Protein AF-A0A4Q3SNE9-F1 (afdb_monomer_lite)

pLDDT: mean 87.68, std 12.6, range [30.78, 98.12]

Sequence (167 aa):
MVESSDLHDFYIKNSEIFIDGENSLSKNEKFDGIDMMTMYRLSEFKLYLNDFGKVMFGLNNQDVAKFYSNQLPQLFRGSIDSTLKFSMVINNGYGNEIRAVYAYSRYGKGIYMEGDLSKQKLQLTEKSEAYDDQGYINAKFDGSTLDGTWTNAVKTKTFRCIAQRAW

Secondary structure (DSSP, 8-state):
--------SEEEETTEEEEEGGGGS-TTGGGS----EEEEEHHHHGGG--HHHHHHTTS--S-GGG---SSSSEEEEEEETTTEEEEEEEEE-STTEEEEEEEETTT--EEEEEEEEETTEEEEEEE-TT--EEEEEEEEE-SSEEEEEEE-SS-EEEEEEEE----

Radius of gyration: 20.79 Å; chains: 1; bounding box: 44×42×55 Å

Structure (mmCIF, N/CA/C/O backbone):
data_AF-A0A4Q3SNE9-F1
#
_entry.id   AF-A0A4Q3SNE9-F1
#
loop_
_atom_site.group_PDB
_atom_site.id
_atom_site.type_symbol
_atom_site.label_atom_id
_atom_site.label_alt_id
_atom_site.label_comp_id
_atom_site.label_asym_id
_atom_site.label_entity_id
_atom_site.label_seq_id
_atom_site.pdbx_PDB_ins_code
_atom_site.Cartn_x
_atom_site.Cartn_y
_atom_site.Cartn_z
_atom_site.occupancy
_atom_site.B_iso_or_equiv
_atom_site.auth_seq_id
_atom_site.auth_comp_id
_atom_site.auth_asym_id
_atom_site.auth_atom_id
_atom_site.pdbx_PDB_model_num
ATOM 1 N N . MET A 1 1 ? -3.602 -31.111 9.302 1.00 32.72 1 MET A N 1
ATOM 2 C CA . MET A 1 1 ? -4.727 -30.167 9.433 1.00 32.72 1 MET A CA 1
ATOM 3 C C . MET A 1 1 ? -4.116 -28.849 9.843 1.00 32.72 1 MET A C 1
ATOM 5 O O . MET A 1 1 ? -3.416 -28.827 10.842 1.00 32.72 1 MET A O 1
ATOM 9 N N . VAL A 1 2 ? -4.234 -27.823 9.004 1.00 30.78 2 VAL A N 1
ATOM 10 C CA . VAL A 1 2 ? -3.805 -26.471 9.368 1.00 30.78 2 VAL A CA 1
ATOM 11 C C . VAL A 1 2 ? -4.962 -25.910 10.180 1.00 30.78 2 VAL A C 1
ATOM 13 O O . VAL A 1 2 ? -5.998 -25.587 9.609 1.00 30.78 2 VAL A O 1
ATOM 16 N N . GLU A 1 3 ? -4.835 -25.920 11.505 1.00 35.72 3 GLU A N 1
ATOM 17 C CA . GLU A 1 3 ? -5.698 -25.113 12.361 1.00 35.72 3 GLU A CA 1
ATOM 18 C C . GLU A 1 3 ? -5.424 -23.659 11.981 1.00 35.72 3 GLU A C 1
ATOM 20 O O . GLU A 1 3 ? -4.347 -23.124 12.245 1.00 35.72 3 GLU A O 1
ATOM 25 N N . SER A 1 4 ? -6.355 -23.047 11.255 1.00 37.91 4 SER A N 1
ATOM 26 C CA . SER A 1 4 ? -6.392 -21.601 11.115 1.00 37.91 4 SER A CA 1
ATOM 27 C C . SER A 1 4 ? -6.674 -21.050 12.504 1.00 37.91 4 SER A C 1
ATOM 29 O O . SER A 1 4 ? -7.812 -21.059 12.968 1.00 37.91 4 SER A O 1
ATOM 31 N N . SER A 1 5 ? -5.623 -20.643 13.203 1.00 40.66 5 SER A N 1
ATOM 32 C CA . SER A 1 5 ? -5.739 -19.790 14.372 1.00 40.66 5 SER A CA 1
ATOM 33 C C . SER A 1 5 ? -6.338 -18.463 13.903 1.00 40.66 5 SER A C 1
ATOM 35 O O . SER A 1 5 ? -5.597 -17.561 13.509 1.00 40.66 5 SER A O 1
ATOM 37 N N . ASP A 1 6 ? -7.670 -18.379 13.886 1.00 48.38 6 ASP A N 1
ATOM 38 C CA . ASP A 1 6 ? -8.437 -17.134 13.780 1.00 48.38 6 ASP A CA 1
ATOM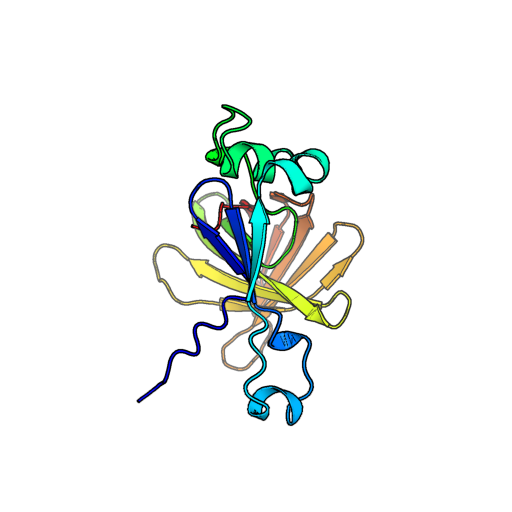 39 C C . ASP A 1 6 ? -8.198 -16.328 15.066 1.00 48.38 6 ASP A C 1
ATOM 41 O O . ASP A 1 6 ? -9.049 -16.212 15.943 1.00 48.38 6 ASP A O 1
ATOM 45 N N . LEU A 1 7 ? -6.973 -15.817 15.209 1.00 53.06 7 LEU A N 1
ATOM 46 C CA . LEU A 1 7 ? -6.583 -14.859 16.236 1.00 53.06 7 LEU A CA 1
ATOM 47 C C . LEU A 1 7 ? -7.158 -13.503 15.828 1.00 53.06 7 LEU A C 1
ATOM 49 O O . LEU A 1 7 ? -6.474 -12.665 15.240 1.00 53.06 7 LEU A O 1
ATOM 53 N N . HIS A 1 8 ? -8.448 -13.312 16.074 1.00 60.97 8 HIS A N 1
ATOM 54 C CA . HIS A 1 8 ? -9.061 -11.999 15.976 1.00 60.97 8 HIS A CA 1
ATOM 55 C C . HIS A 1 8 ? -8.966 -11.313 17.340 1.00 60.97 8 HIS A C 1
ATOM 57 O O . HIS A 1 8 ? -9.734 -11.624 18.241 1.00 60.97 8 HIS A O 1
ATOM 63 N N . ASP A 1 9 ? -8.054 -10.342 17.465 1.00 80.31 9 ASP A N 1
ATOM 64 C CA . ASP A 1 9 ? -7.895 -9.511 18.675 1.00 80.31 9 ASP A CA 1
ATOM 65 C C . ASP A 1 9 ? -9.177 -8.748 19.049 1.00 80.31 9 ASP A C 1
ATOM 67 O O . ASP A 1 9 ? -9.329 -8.265 20.169 1.00 80.31 9 ASP A O 1
ATOM 71 N N . PHE A 1 10 ? -10.104 -8.590 18.101 1.00 87.88 10 PHE A N 1
ATOM 72 C CA . PHE A 1 10 ? -11.418 -8.018 18.346 1.00 87.88 10 PHE A CA 1
ATOM 73 C C . PHE A 1 10 ? -12.434 -8.437 17.278 1.00 87.88 10 PHE A C 1
ATOM 75 O O . PHE A 1 10 ? -12.078 -8.798 16.154 1.00 87.88 10 PHE A O 1
ATOM 82 N N . TYR A 1 11 ? -13.719 -8.288 17.594 1.00 87.88 11 TYR A N 1
ATOM 83 C CA . TYR A 1 11 ? -14.805 -8.313 16.617 1.00 87.88 11 TYR A CA 1
ATOM 84 C C . TYR A 1 11 ? -15.883 -7.278 16.949 1.00 87.88 11 TYR A C 1
ATOM 86 O O . TYR A 1 11 ? -16.030 -6.830 18.086 1.00 87.88 11 TYR A O 1
ATOM 94 N N . ILE A 1 12 ? -16.650 -6.880 15.933 1.00 87.06 12 ILE A N 1
ATOM 95 C CA . ILE A 1 12 ? -17.760 -5.932 16.069 1.00 87.06 12 ILE A CA 1
ATOM 96 C C . ILE A 1 12 ? -19.069 -6.688 15.871 1.00 87.06 12 ILE A C 1
ATOM 98 O O . ILE A 1 12 ? -19.236 -7.418 14.894 1.00 87.06 12 ILE A O 1
ATOM 102 N N . LYS A 1 13 ? -20.023 -6.475 16.776 1.00 86.94 13 LYS A N 1
ATOM 103 C CA . LYS A 1 13 ? -21.385 -6.993 16.656 1.00 86.94 13 LYS A CA 1
ATOM 104 C C . LYS A 1 13 ? -22.354 -5.893 17.058 1.00 86.94 13 LYS A C 1
ATOM 106 O O . LYS A 1 13 ? -22.338 -5.425 18.189 1.00 86.94 13 LYS A O 1
ATOM 111 N N . ASN A 1 14 ? -23.225 -5.486 16.137 1.00 86.12 14 ASN A N 1
ATOM 112 C CA . ASN A 1 14 ? -24.151 -4.370 16.346 1.00 86.12 14 ASN A CA 1
ATOM 113 C C . ASN A 1 14 ? -23.407 -3.083 16.770 1.00 86.12 14 ASN A C 1
ATOM 115 O O . ASN A 1 14 ? -22.518 -2.616 16.065 1.00 86.12 14 ASN A O 1
ATOM 119 N N . SER A 1 15 ? -23.771 -2.504 17.916 1.00 91.50 15 SER A N 1
ATOM 120 C CA . SER A 1 15 ? -23.149 -1.310 18.500 1.00 91.50 15 SER A CA 1
ATOM 121 C C . SER A 1 15 ? -22.156 -1.658 19.613 1.00 91.50 15 SER A C 1
ATOM 123 O O . SER A 1 15 ? -22.002 -0.894 20.566 1.00 91.50 15 SER A O 1
ATOM 125 N N . GLU A 1 16 ? -21.522 -2.822 19.519 1.00 93.62 16 GLU A N 1
ATOM 126 C CA . GLU A 1 16 ? -20.606 -3.352 20.523 1.00 93.62 16 GLU A CA 1
ATOM 127 C C . GLU A 1 16 ? -19.308 -3.792 19.843 1.00 93.62 16 GLU A C 1
ATOM 129 O O . GLU A 1 16 ? -19.320 -4.337 18.733 1.00 93.62 16 GLU A O 1
ATOM 134 N N . ILE A 1 17 ? -18.190 -3.539 20.517 1.00 93.00 17 ILE A N 1
ATOM 135 C CA . ILE A 1 17 ? -16.890 -4.114 20.180 1.00 93.00 17 ILE A CA 1
ATOM 136 C C . ILE A 1 17 ? -16.498 -5.080 21.291 1.00 93.00 17 ILE A C 1
ATOM 138 O O . ILE A 1 17 ? -16.626 -4.770 22.475 1.00 93.00 17 ILE A O 1
ATOM 142 N N . PHE A 1 18 ? -16.042 -6.253 20.887 1.00 92.44 18 PHE A N 1
ATOM 143 C CA . PHE A 1 18 ? -15.527 -7.295 21.754 1.00 92.44 18 PHE A CA 1
ATOM 144 C C . PHE A 1 18 ? -14.032 -7.373 21.503 1.00 92.44 18 PHE A C 1
ATOM 146 O O . PHE A 1 18 ? -13.632 -7.489 20.348 1.00 92.44 18 PHE A O 1
ATOM 153 N N . ILE A 1 19 ? -13.228 -7.248 22.550 1.00 91.31 19 ILE A N 1
ATOM 154 C CA . ILE A 1 19 ? -11.768 -7.288 22.477 1.00 91.31 19 ILE A CA 1
ATOM 155 C C . ILE A 1 19 ? -11.301 -8.541 23.202 1.00 91.31 19 ILE A C 1
ATOM 157 O O . ILE A 1 19 ? -11.661 -8.754 24.362 1.00 91.31 19 ILE A O 1
ATOM 161 N N . ASP A 1 20 ? -10.493 -9.334 22.510 1.00 89.75 20 ASP A N 1
ATOM 162 C CA . ASP A 1 20 ? -9.791 -10.465 23.084 1.00 89.75 20 ASP A CA 1
ATOM 163 C C . ASP A 1 20 ? -8.453 -10.007 23.670 1.00 89.75 20 ASP A C 1
ATOM 165 O O . ASP A 1 20 ? -7.494 -9.700 22.958 1.00 89.75 20 ASP A O 1
ATOM 169 N N . GLY A 1 21 ? -8.391 -9.933 24.999 1.00 86.50 21 GLY A N 1
ATOM 170 C CA . GLY A 1 21 ? -7.176 -9.561 25.712 1.00 86.50 21 GLY A CA 1
ATOM 171 C C . GLY A 1 21 ? -6.121 -10.668 25.790 1.00 86.50 21 GLY A C 1
ATOM 172 O O . GLY A 1 21 ? -5.061 -10.417 26.362 1.00 86.50 21 GLY A O 1
ATOM 173 N N . GLU A 1 22 ? -6.359 -11.869 25.250 1.00 85.81 22 GLU A N 1
ATOM 174 C CA . GLU A 1 22 ? -5.466 -13.021 25.428 1.00 85.81 22 GLU A CA 1
ATOM 175 C C . GLU A 1 22 ? -4.039 -12.744 24.917 1.00 85.81 22 GLU A C 1
ATOM 177 O O . GLU A 1 22 ? -3.058 -13.185 25.513 1.00 85.81 22 GLU A O 1
ATOM 182 N N . ASN A 1 23 ? -3.879 -11.935 23.865 1.00 80.62 23 ASN A N 1
ATOM 183 C CA . ASN A 1 23 ? -2.559 -11.540 23.353 1.00 80.62 23 ASN A CA 1
ATOM 184 C C . ASN A 1 23 ? -1.793 -10.548 24.248 1.00 80.62 23 ASN A C 1
ATOM 186 O O . ASN A 1 23 ? -0.621 -10.277 23.988 1.00 80.62 23 ASN A O 1
ATOM 190 N N . SER A 1 24 ? -2.409 -10.058 25.326 1.00 83.12 24 SER A N 1
ATOM 191 C CA . SER A 1 24 ? -1.723 -9.299 26.382 1.00 83.12 24 SER A CA 1
ATOM 192 C C . SER A 1 24 ? -1.100 -10.198 27.455 1.00 83.12 24 SER A C 1
ATOM 194 O O . SER A 1 24 ? -0.316 -9.714 28.269 1.00 83.12 24 SER A O 1
ATOM 196 N N . LEU A 1 25 ? -1.440 -11.491 27.469 1.00 83.81 25 LEU A N 1
ATOM 197 C CA . LEU A 1 25 ? -0.915 -12.466 28.418 1.00 83.81 25 LEU A CA 1
ATOM 198 C C . LEU A 1 25 ? 0.412 -13.056 27.928 1.00 83.81 25 LEU A C 1
ATOM 200 O O . LEU A 1 25 ? 0.616 -13.308 26.735 1.00 83.81 25 LEU A O 1
ATOM 204 N N . SER A 1 26 ? 1.320 -13.343 28.861 1.00 84.81 26 SER A N 1
ATOM 205 C CA . SER A 1 26 ? 2.483 -14.176 28.570 1.00 84.81 26 SER A CA 1
ATOM 206 C C . SER A 1 26 ? 2.047 -15.598 28.202 1.00 84.81 26 SER A C 1
ATOM 208 O O . SER A 1 26 ? 0.957 -16.056 28.545 1.00 84.81 26 SER A O 1
ATOM 210 N N . LYS A 1 27 ? 2.926 -16.345 27.521 1.00 82.88 27 LYS A N 1
ATOM 211 C CA . LYS A 1 27 ? 2.614 -17.700 27.033 1.00 82.88 27 LYS A CA 1
ATOM 212 C C . LYS A 1 27 ? 2.080 -18.634 28.125 1.00 82.88 27 LYS A C 1
ATOM 214 O O . LYS A 1 27 ? 1.260 -19.486 27.817 1.00 82.88 27 LYS A O 1
ATOM 219 N N . ASN A 1 28 ? 2.555 -18.494 29.362 1.00 85.75 28 ASN A N 1
ATOM 220 C CA . ASN A 1 28 ? 2.130 -19.355 30.464 1.00 85.75 28 ASN A CA 1
ATOM 221 C C . ASN A 1 28 ? 0.748 -18.956 31.005 1.00 85.75 28 ASN A C 1
ATOM 223 O O . ASN A 1 28 ? -0.057 -19.837 31.272 1.00 85.75 28 ASN A O 1
ATOM 227 N N . GLU A 1 29 ? 0.453 -17.657 31.087 1.00 85.81 29 GLU A N 1
ATOM 228 C CA . GLU A 1 29 ? -0.817 -17.126 31.612 1.00 85.81 29 GLU A CA 1
ATOM 229 C C . GLU A 1 29 ? -2.016 -17.465 30.710 1.00 85.81 29 GLU A C 1
ATOM 231 O O . GLU A 1 29 ? -3.142 -17.599 31.180 1.00 85.81 29 GLU A O 1
ATOM 236 N N . LYS A 1 30 ? -1.782 -17.690 29.410 1.00 82.81 30 LYS A N 1
ATOM 237 C CA . LYS A 1 30 ? -2.820 -18.152 28.471 1.00 82.81 30 LYS A CA 1
ATOM 238 C C . LYS A 1 30 ? -3.441 -19.502 28.861 1.00 82.81 30 LYS A C 1
ATOM 240 O O . LYS A 1 30 ? -4.563 -19.796 28.461 1.00 82.81 30 LYS A O 1
ATOM 245 N N . PHE A 1 31 ? -2.736 -20.329 29.640 1.00 85.50 31 PHE A N 1
ATOM 246 C CA . PHE A 1 31 ? -3.235 -21.633 30.095 1.00 85.50 31 PHE A CA 1
ATOM 247 C C . PHE A 1 31 ? -4.023 -21.566 31.410 1.00 85.50 31 PHE A C 1
ATOM 249 O O . PHE A 1 31 ? -4.585 -22.580 31.821 1.00 85.50 31 PHE A O 1
ATOM 256 N N . ASP A 1 32 ? -4.112 -20.393 32.044 1.00 85.94 32 ASP A N 1
ATOM 257 C CA . ASP A 1 32 ? -4.785 -20.224 33.337 1.00 85.94 32 ASP A CA 1
ATOM 258 C C . ASP A 1 32 ? -6.321 -20.176 33.214 1.00 85.94 32 ASP A C 1
ATOM 260 O O . ASP A 1 32 ? -7.029 -20.105 34.218 1.00 85.94 32 ASP A O 1
ATOM 264 N N . GLY A 1 33 ? -6.859 -20.237 31.988 1.00 82.56 33 GLY A N 1
ATOM 265 C CA . GLY A 1 33 ? -8.302 -20.256 31.729 1.00 82.56 33 GLY A CA 1
ATOM 266 C C . GLY A 1 33 ? -9.006 -18.938 32.064 1.00 82.56 33 GLY A C 1
ATOM 267 O O . GLY A 1 33 ? -10.205 -18.936 32.339 1.00 82.56 33 GLY A O 1
ATOM 268 N N . ILE A 1 34 ? -8.263 -17.829 32.080 1.00 84.06 34 ILE A N 1
ATOM 269 C CA . ILE A 1 34 ? -8.795 -16.495 32.357 1.00 84.06 34 ILE A CA 1
ATOM 270 C C . ILE A 1 34 ? -9.600 -16.027 31.142 1.00 84.06 34 ILE A C 1
ATOM 272 O O . ILE A 1 34 ? -9.061 -15.922 30.042 1.00 84.06 34 ILE A O 1
ATOM 276 N N . ASP A 1 35 ? -10.883 -15.724 31.346 1.00 85.38 35 ASP A N 1
ATOM 277 C CA . ASP A 1 35 ? -11.709 -15.089 30.319 1.00 85.38 35 ASP A CA 1
ATOM 278 C C . ASP A 1 35 ? -11.290 -13.622 30.158 1.00 85.38 35 ASP A C 1
ATOM 280 O O . ASP A 1 35 ? -11.539 -12.784 31.028 1.00 85.38 35 ASP A O 1
ATOM 284 N N . MET A 1 36 ? -10.615 -13.336 29.046 1.00 88.06 36 MET A N 1
ATOM 285 C CA . MET A 1 36 ? -10.114 -12.006 28.695 1.00 88.06 36 MET A CA 1
ATOM 286 C C . MET A 1 36 ? -11.048 -11.260 27.735 1.00 88.06 36 MET A C 1
ATOM 288 O O . MET A 1 36 ? -10.700 -10.174 27.261 1.00 88.06 36 MET A O 1
ATOM 292 N N . MET A 1 37 ? -12.228 -11.816 27.440 1.00 90.94 37 MET A N 1
ATOM 293 C CA . MET A 1 37 ? -13.178 -11.208 26.522 1.00 90.94 37 MET A CA 1
ATOM 294 C C . MET A 1 37 ? -13.867 -10.015 27.175 1.00 90.94 37 MET A C 1
ATOM 296 O O . MET A 1 37 ? -14.708 -10.154 28.063 1.00 90.94 37 MET A O 1
ATOM 300 N N . THR A 1 38 ? -13.540 -8.815 26.703 1.00 92.69 38 THR A N 1
ATOM 301 C CA . THR A 1 38 ? -14.150 -7.582 27.212 1.00 92.69 38 THR A CA 1
ATOM 302 C C . THR A 1 38 ? -15.040 -6.954 26.152 1.00 92.69 38 THR A C 1
ATOM 304 O O . THR A 1 38 ? -14.635 -6.779 25.004 1.00 92.69 38 THR A O 1
ATOM 307 N N . MET A 1 39 ? -16.261 -6.589 26.539 1.00 93.94 39 MET A N 1
ATOM 308 C CA . MET A 1 39 ? -17.225 -5.916 25.672 1.00 93.94 39 MET A CA 1
ATOM 309 C C . MET A 1 39 ? -17.329 -4.438 26.042 1.00 93.94 39 MET A C 1
ATOM 311 O O . MET A 1 39 ? -17.494 -4.102 27.214 1.00 93.94 39 MET A O 1
ATOM 315 N N . TYR A 1 40 ? -17.293 -3.576 25.027 1.00 94.81 40 TYR A N 1
ATOM 316 C CA . TYR A 1 40 ? -17.549 -2.146 25.158 1.00 94.81 40 TYR A CA 1
ATOM 317 C C . TYR A 1 40 ? -18.716 -1.739 24.267 1.00 94.81 40 TYR A C 1
ATOM 319 O O . TYR A 1 40 ? -18.788 -2.098 23.086 1.00 94.81 40 TYR A O 1
ATOM 327 N N . ARG A 1 41 ? -19.617 -0.920 24.808 1.00 96.00 41 ARG A N 1
ATOM 328 C CA . ARG A 1 41 ? -20.739 -0.349 24.062 1.00 96.00 41 ARG A CA 1
ATOM 329 C C . ARG A 1 41 ? -20.300 0.901 23.323 1.00 96.00 41 ARG A C 1
ATOM 331 O O . ARG A 1 41 ? -19.517 1.701 23.831 1.00 96.00 41 ARG A O 1
ATOM 338 N N . LEU A 1 42 ? -20.912 1.161 22.170 1.00 94.81 42 LEU A N 1
ATOM 339 C CA . LEU A 1 42 ? -20.657 2.360 21.367 1.00 94.81 42 LEU A CA 1
ATOM 340 C C . LEU A 1 42 ? -20.754 3.660 22.173 1.00 94.81 42 LEU A C 1
ATOM 342 O O . LEU A 1 42 ? -19.999 4.597 21.933 1.00 94.81 42 LEU A O 1
ATOM 346 N N . SER A 1 43 ? -21.648 3.734 23.162 1.00 95.88 43 SER A N 1
ATOM 347 C CA . SER A 1 43 ? -21.765 4.896 24.050 1.00 95.88 43 SER A CA 1
ATOM 348 C C . SER A 1 43 ? -20.481 5.230 24.812 1.00 95.88 43 SER A C 1
ATOM 350 O O . SER A 1 43 ? -20.266 6.403 25.105 1.00 95.88 43 SER A O 1
ATOM 352 N N . GLU A 1 44 ? -19.655 4.229 25.116 1.00 96.12 44 GLU A N 1
ATOM 353 C CA . GLU A 1 44 ? -18.431 4.355 25.912 1.00 96.12 44 GLU A CA 1
ATOM 354 C C . GLU A 1 44 ? -17.252 4.842 25.068 1.00 96.12 44 GLU A C 1
ATOM 356 O O . GLU A 1 44 ? -16.418 5.596 25.561 1.00 96.12 44 GLU A O 1
ATOM 361 N N . PHE A 1 45 ? -17.204 4.473 23.781 1.00 93.69 45 PHE A N 1
ATOM 362 C CA . PHE A 1 45 ? -16.053 4.773 22.926 1.00 93.69 45 PHE A CA 1
ATOM 363 C C . PHE A 1 45 ? -16.338 5.675 21.718 1.00 93.69 45 PHE A C 1
ATOM 365 O O . PHE A 1 45 ? -15.398 6.083 21.035 1.00 93.69 45 PHE A O 1
ATOM 372 N N . LYS A 1 46 ? -17.596 6.052 21.443 1.00 94.56 46 LYS A N 1
ATOM 373 C CA . LYS A 1 46 ? -17.958 6.855 20.253 1.00 94.56 46 LYS A CA 1
ATOM 374 C C . LYS A 1 46 ? -17.182 8.166 20.107 1.00 94.56 46 LYS A C 1
ATOM 376 O O . LYS A 1 46 ? -17.001 8.635 18.988 1.00 94.56 46 LYS A O 1
ATOM 381 N N . LEU A 1 47 ? -16.740 8.763 21.217 1.00 95.56 47 LEU A N 1
ATOM 382 C CA . LEU A 1 47 ? -15.974 10.015 21.219 1.00 95.56 47 LEU A CA 1
ATOM 383 C C . LEU A 1 47 ? -14.535 9.833 20.716 1.00 95.56 47 LEU A C 1
ATOM 385 O O . LEU A 1 47 ? -13.924 10.804 20.282 1.00 95.56 47 LEU A O 1
ATOM 389 N N . TYR A 1 48 ? -14.016 8.604 20.739 1.00 94.12 48 TYR A N 1
ATOM 390 C CA . TYR A 1 48 ? -12.670 8.263 20.277 1.00 94.12 48 TYR A CA 1
ATOM 391 C C . TYR A 1 48 ? -12.645 7.767 18.825 1.00 94.12 48 TYR A C 1
ATOM 393 O O . TYR A 1 48 ? -11.573 7.534 18.270 1.00 94.12 48 TYR A O 1
ATOM 401 N N . LEU A 1 49 ? -13.809 7.606 18.186 1.00 90.38 49 LEU A N 1
ATOM 402 C CA . LEU A 1 49 ? -13.886 7.146 16.804 1.00 90.38 49 LEU A CA 1
ATOM 403 C C . LEU A 1 49 ? -13.436 8.238 15.828 1.00 90.38 49 LEU A C 1
ATOM 405 O O . LEU A 1 49 ? -13.931 9.369 15.850 1.00 90.38 49 LEU A O 1
ATOM 409 N N . ASN A 1 50 ? -12.556 7.863 14.901 1.00 87.88 50 ASN A N 1
ATOM 410 C CA . ASN A 1 50 ? -12.317 8.640 13.689 1.00 87.88 50 ASN A CA 1
ATOM 411 C C . ASN A 1 50 ? -13.520 8.525 12.729 1.00 87.88 50 ASN A C 1
ATOM 413 O O . ASN A 1 50 ? -14.473 7.784 12.979 1.00 87.88 50 ASN A O 1
ATOM 417 N N . ASP A 1 51 ? -13.496 9.256 11.616 1.00 88.94 51 ASP A N 1
ATOM 418 C CA . ASP A 1 51 ? -14.637 9.278 10.693 1.00 88.94 51 ASP A CA 1
ATOM 419 C C . ASP A 1 51 ? -14.926 7.914 10.050 1.00 88.94 51 ASP A C 1
ATOM 421 O O . ASP A 1 51 ? -16.096 7.584 9.861 1.00 88.94 51 ASP A O 1
ATOM 425 N N . PHE A 1 52 ? -13.897 7.091 9.815 1.00 87.88 52 PHE A N 1
ATOM 426 C CA . PHE A 1 52 ? -14.073 5.704 9.377 1.00 87.88 52 PHE A CA 1
ATOM 427 C C . PHE A 1 52 ? -14.838 4.885 10.425 1.00 87.88 52 PHE A C 1
ATOM 429 O O . PHE A 1 52 ? -15.851 4.266 10.111 1.00 87.88 52 PHE A O 1
ATOM 436 N N . GLY A 1 53 ? -14.407 4.936 11.687 1.00 88.31 53 GLY A N 1
ATOM 437 C CA . GLY A 1 53 ? -15.068 4.254 12.795 1.00 88.31 53 GLY A CA 1
ATOM 438 C C . GLY A 1 53 ? -16.512 4.718 12.978 1.00 88.31 5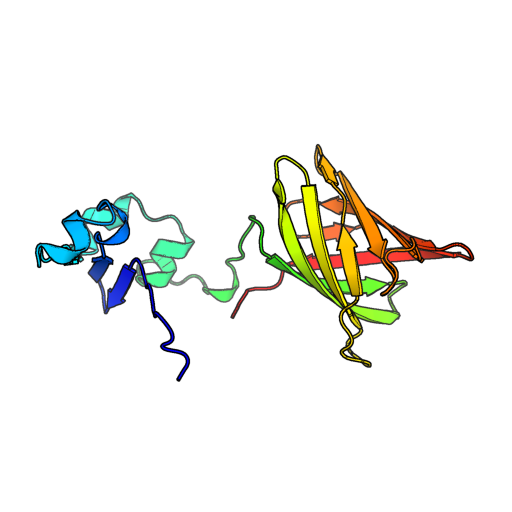3 GLY A C 1
ATOM 439 O O . GLY A 1 53 ? -17.409 3.898 13.145 1.00 88.31 53 GLY A O 1
ATOM 440 N N . LYS A 1 54 ? -16.779 6.024 12.860 1.00 91.56 54 LYS A N 1
ATOM 441 C CA . LYS A 1 54 ? -18.153 6.553 12.906 1.00 91.56 54 LYS A CA 1
ATOM 442 C C . LYS A 1 54 ? -19.029 5.965 11.799 1.00 91.56 54 LYS A C 1
ATOM 444 O O . LYS A 1 54 ? -20.181 5.645 12.069 1.00 91.56 54 LYS A O 1
ATOM 449 N N . VAL A 1 55 ? -18.506 5.806 10.581 1.00 90.62 55 VAL A N 1
ATOM 450 C CA . VAL A 1 55 ? -19.236 5.160 9.476 1.00 90.62 55 VAL A CA 1
ATOM 451 C C . VAL A 1 55 ? -19.467 3.674 9.756 1.00 90.62 55 VAL A C 1
ATOM 453 O O . VAL A 1 55 ? -20.592 3.207 9.603 1.00 90.62 55 VAL A O 1
ATOM 456 N N . MET A 1 56 ? -18.456 2.948 10.246 1.00 86.69 56 MET A N 1
ATOM 457 C CA . MET A 1 56 ? -18.576 1.524 10.601 1.00 86.69 56 MET A CA 1
ATOM 458 C C . MET A 1 56 ? -19.668 1.254 11.645 1.00 86.69 56 MET A C 1
ATOM 460 O O . MET A 1 56 ? -20.353 0.239 11.568 1.00 86.69 56 MET A O 1
ATOM 464 N N . PHE A 1 57 ? -19.864 2.178 12.588 1.00 90.38 57 PHE A N 1
ATOM 465 C CA . PHE A 1 57 ? -20.900 2.090 13.621 1.00 90.38 57 PHE A CA 1
ATOM 466 C C . PHE A 1 57 ? -22.214 2.808 13.257 1.00 90.38 57 PHE A C 1
ATOM 468 O O . PHE A 1 57 ? -23.070 2.988 14.123 1.00 90.38 57 PHE A O 1
ATOM 475 N N . GLY A 1 58 ? -22.391 3.250 12.006 1.00 88.88 58 GLY A N 1
ATOM 476 C CA . GLY A 1 58 ? -23.623 3.907 11.552 1.00 88.88 58 GLY A CA 1
ATOM 477 C C . GLY A 1 58 ? -23.901 5.268 12.205 1.00 88.88 58 GLY A C 1
ATOM 478 O O . GLY A 1 58 ? -25.030 5.749 12.185 1.00 88.88 58 GLY A O 1
ATOM 479 N N . LEU A 1 59 ? -22.883 5.907 12.789 1.00 91.25 59 LEU A N 1
ATOM 480 C CA . LEU A 1 59 ? -22.962 7.261 13.350 1.00 91.25 59 LEU A CA 1
ATOM 481 C C . LEU A 1 59 ? -22.799 8.351 12.281 1.00 91.25 59 LEU A C 1
ATOM 483 O O . LEU A 1 59 ? -22.992 9.534 12.559 1.00 91.25 59 LEU A O 1
ATOM 487 N N . ASN A 1 60 ? -22.397 7.961 11.073 1.00 90.19 60 ASN A N 1
ATOM 488 C CA . ASN A 1 60 ? -22.198 8.830 9.924 1.00 90.19 60 ASN A CA 1
ATOM 489 C C . ASN A 1 60 ? -22.649 8.098 8.649 1.00 90.19 60 ASN A C 1
ATOM 491 O O . ASN A 1 60 ? -22.326 6.930 8.466 1.00 90.19 60 ASN A O 1
ATOM 495 N N . ASN A 1 61 ? -23.346 8.806 7.757 1.00 89.44 61 ASN A N 1
ATOM 496 C CA . ASN A 1 61 ? -23.887 8.273 6.499 1.00 89.44 61 ASN A CA 1
ATOM 497 C C . ASN A 1 61 ? -22.932 8.446 5.306 1.00 89.44 61 ASN A C 1
ATOM 499 O O . ASN A 1 61 ? -23.343 8.324 4.151 1.00 89.44 61 ASN A O 1
ATOM 503 N N . GLN A 1 62 ? -21.671 8.802 5.553 1.00 90.75 62 GLN A N 1
ATOM 504 C CA . GLN A 1 62 ? -20.668 8.797 4.496 1.00 90.75 62 GLN A CA 1
ATOM 505 C C . GLN A 1 62 ? -20.474 7.381 3.955 1.00 90.75 62 GLN A C 1
ATOM 507 O O . GLN A 1 62 ? -20.490 6.402 4.694 1.00 90.75 62 GLN A O 1
ATOM 512 N N . ASP A 1 63 ? -20.255 7.293 2.648 1.00 86.19 63 ASP A N 1
ATOM 513 C CA . ASP A 1 63 ? -19.944 6.029 2.000 1.00 86.19 63 ASP A CA 1
ATOM 514 C C . ASP A 1 63 ? -18.603 5.488 2.516 1.00 86.19 63 ASP A C 1
ATOM 516 O O . ASP A 1 63 ? -17.563 6.143 2.383 1.00 86.19 63 ASP A O 1
ATOM 520 N N . VAL A 1 64 ? -18.627 4.277 3.082 1.00 82.94 64 VAL A N 1
ATOM 521 C CA . VAL A 1 64 ? -17.435 3.569 3.565 1.00 82.94 64 VAL A CA 1
ATOM 522 C C . VAL A 1 64 ? -16.393 3.381 2.453 1.00 82.94 64 VAL A C 1
ATOM 524 O O . VAL A 1 64 ? -15.199 3.294 2.730 1.00 82.94 64 VAL A O 1
ATOM 527 N N . ALA A 1 65 ? -16.807 3.387 1.180 1.00 79.12 65 ALA A N 1
ATOM 528 C CA . ALA A 1 65 ? -15.910 3.326 0.028 1.00 79.12 65 ALA A CA 1
ATOM 529 C C . ALA A 1 65 ? -14.970 4.535 -0.106 1.00 79.12 65 ALA A C 1
ATOM 531 O O . ALA A 1 65 ? -13.993 4.448 -0.845 1.00 79.12 65 ALA A O 1
ATOM 532 N N . LYS A 1 66 ? -15.221 5.637 0.613 1.00 80.56 66 LYS A N 1
ATOM 533 C CA . LYS A 1 66 ? -14.355 6.827 0.615 1.00 80.56 66 LYS A CA 1
ATOM 534 C C . LYS A 1 66 ? -13.144 6.714 1.541 1.00 80.56 66 LYS A C 1
ATOM 536 O O . LYS A 1 66 ? -12.295 7.603 1.508 1.00 80.56 66 LYS A O 1
ATOM 541 N N . PHE A 1 67 ? -13.071 5.677 2.374 1.00 79.69 67 PHE A N 1
ATOM 542 C CA . PHE A 1 67 ? -11.976 5.486 3.320 1.00 79.69 67 PHE A CA 1
ATOM 543 C C . PHE A 1 67 ? -10.967 4.475 2.777 1.00 79.69 67 PHE A C 1
ATOM 545 O O . PHE A 1 67 ? -11.327 3.385 2.329 1.00 79.69 67 PHE A O 1
ATOM 552 N N . TYR A 1 68 ? -9.690 4.841 2.852 1.00 75.44 68 TYR A N 1
ATOM 553 C CA . TYR A 1 68 ? -8.557 4.028 2.420 1.00 75.44 68 TYR A CA 1
ATOM 554 C C . TYR A 1 68 ? -7.516 4.026 3.536 1.00 75.44 68 TYR A C 1
ATOM 556 O O . TYR A 1 68 ? -7.390 5.010 4.270 1.00 75.44 68 TYR A O 1
ATOM 564 N N . SER A 1 69 ? -6.752 2.940 3.655 1.00 74.62 69 SER A N 1
ATOM 565 C CA . SER A 1 69 ? -5.567 2.972 4.504 1.00 74.62 69 SER A CA 1
ATOM 566 C C . SER A 1 69 ? -4.541 3.923 3.886 1.00 74.62 69 SER A C 1
ATOM 568 O O . SER A 1 69 ? -4.150 3.750 2.732 1.00 74.62 69 SER A O 1
ATOM 570 N N . ASN A 1 70 ? -4.089 4.902 4.671 1.00 72.25 70 ASN A N 1
ATOM 571 C CA . ASN A 1 70 ? -2.917 5.727 4.351 1.00 72.25 70 ASN A CA 1
ATOM 572 C C . ASN A 1 70 ? -1.621 5.098 4.896 1.00 72.25 70 ASN A C 1
ATOM 574 O O . ASN A 1 70 ? -0.573 5.742 4.921 1.00 72.25 70 ASN A O 1
ATOM 578 N N . GLN A 1 71 ? -1.707 3.865 5.398 1.00 78.69 71 GLN A N 1
ATOM 579 C CA . GLN A 1 71 ? -0.602 3.109 5.972 1.00 78.69 71 GLN A CA 1
ATOM 580 C C . GLN A 1 71 ? -0.379 1.820 5.182 1.00 78.69 71 GLN A C 1
ATOM 582 O O . GLN A 1 71 ? -1.312 1.250 4.615 1.00 78.69 71 GLN A O 1
ATOM 587 N N . LEU A 1 72 ? 0.873 1.369 5.159 1.00 85.81 72 LEU A N 1
ATOM 588 C CA . LEU A 1 72 ? 1.260 0.065 4.628 1.00 85.81 72 LEU A CA 1
ATOM 589 C C . LEU A 1 72 ? 1.023 -1.029 5.697 1.00 85.81 72 LEU A C 1
ATOM 591 O O . LEU A 1 72 ? 1.160 -0.722 6.883 1.00 85.81 72 LEU A O 1
ATOM 595 N N . PRO A 1 73 ? 0.719 -2.286 5.316 1.00 89.19 73 PRO A N 1
ATOM 596 C CA . PRO A 1 73 ? 0.632 -2.791 3.948 1.00 89.19 73 PRO A CA 1
ATOM 597 C C . PRO A 1 73 ? -0.581 -2.264 3.178 1.00 89.19 73 PRO A C 1
ATOM 599 O O . PRO A 1 73 ? -1.652 -2.074 3.747 1.00 89.19 73 PRO A O 1
ATOM 602 N N . GLN A 1 74 ? -0.412 -2.038 1.872 1.00 90.19 74 GLN A N 1
ATOM 603 C CA . GLN A 1 74 ? -1.479 -1.508 1.024 1.00 90.19 74 GLN A CA 1
ATOM 604 C C . GLN A 1 74 ? -1.429 -2.066 -0.401 1.00 90.19 74 GLN A C 1
ATOM 606 O O . GLN A 1 74 ? -0.357 -2.231 -0.990 1.00 90.19 74 GLN A O 1
ATOM 611 N N . LEU A 1 75 ? -2.611 -2.343 -0.959 1.00 91.88 75 LEU A N 1
ATOM 612 C CA . LEU A 1 75 ? -2.785 -2.737 -2.356 1.00 91.88 75 LEU A CA 1
ATOM 613 C C . LEU A 1 75 ? -2.835 -1.494 -3.248 1.00 91.88 75 LEU A C 1
ATOM 615 O O . LEU A 1 75 ? -3.505 -0.518 -2.935 1.00 91.88 75 LEU A O 1
ATOM 619 N N . PHE A 1 76 ? -2.199 -1.562 -4.408 1.00 93.06 76 PHE A N 1
ATOM 620 C CA . PHE A 1 76 ? -2.184 -0.542 -5.445 1.00 93.06 76 PHE A CA 1
ATOM 621 C C . PHE A 1 76 ? -2.566 -1.157 -6.790 1.00 93.06 76 PHE A C 1
ATOM 623 O O . PHE A 1 76 ? -2.260 -2.316 -7.081 1.00 93.06 76 PHE A O 1
ATOM 630 N N . ARG A 1 77 ? -3.197 -0.359 -7.651 1.00 94.31 77 ARG A N 1
ATOM 631 C CA . ARG A 1 77 ? -3.412 -0.688 -9.067 1.00 94.31 77 ARG A CA 1
ATOM 632 C C . ARG A 1 77 ? -2.863 0.418 -9.939 1.00 94.31 77 ARG A C 1
ATOM 634 O O . ARG A 1 77 ? -3.017 1.598 -9.624 1.00 94.31 77 ARG A O 1
ATOM 641 N N . GLY A 1 78 ? -2.220 0.042 -11.035 1.00 94.75 78 GLY A N 1
ATOM 642 C CA . GLY A 1 78 ? -1.523 1.010 -11.862 1.00 94.75 78 GLY A CA 1
ATOM 643 C C . GLY A 1 78 ? -1.133 0.510 -13.233 1.00 94.75 78 GLY A C 1
ATOM 644 O O . GLY A 1 78 ? -1.641 -0.500 -13.729 1.00 94.75 78 GLY A O 1
ATOM 645 N N . SER A 1 79 ? -0.240 1.269 -13.858 1.00 95.31 79 SER A N 1
ATOM 646 C CA . SER A 1 79 ? 0.326 0.921 -15.149 1.00 95.31 79 SER A CA 1
ATOM 647 C C . SER A 1 79 ? 1.741 1.429 -15.354 1.00 95.31 79 SER A C 1
ATOM 649 O O . SER A 1 79 ? 2.077 2.524 -14.903 1.00 95.31 79 SER A O 1
ATOM 651 N N . ILE A 1 80 ? 2.522 0.655 -16.106 1.00 93.50 80 ILE A N 1
ATOM 652 C CA . ILE A 1 80 ? 3.775 1.101 -16.714 1.00 93.50 80 ILE A CA 1
ATOM 653 C C . ILE A 1 80 ? 3.460 1.565 -18.140 1.00 93.50 80 ILE A C 1
ATOM 655 O O . ILE A 1 80 ? 2.817 0.840 -18.905 1.00 93.50 80 ILE A O 1
ATOM 659 N N . ASP A 1 81 ? 3.902 2.772 -18.495 1.00 93.88 81 ASP A N 1
ATOM 660 C CA . ASP A 1 81 ? 3.723 3.377 -19.821 1.00 93.88 81 ASP A CA 1
ATOM 661 C C . ASP A 1 81 ? 2.259 3.402 -20.289 1.00 93.88 81 ASP A C 1
ATOM 663 O O . ASP A 1 81 ? 1.940 3.094 -21.436 1.00 93.88 81 ASP A O 1
ATOM 667 N N . SER A 1 82 ? 1.339 3.657 -19.351 1.00 90.62 82 SER A N 1
ATOM 668 C CA . SER A 1 82 ? -0.129 3.658 -19.513 1.00 90.62 82 SER A CA 1
ATOM 669 C C . SER A 1 82 ? -0.781 2.344 -19.983 1.00 90.62 82 SER A C 1
ATOM 671 O O . SER A 1 82 ? -1.991 2.165 -19.811 1.00 90.62 82 SER A O 1
ATOM 673 N N . THR A 1 83 ? -0.011 1.401 -20.517 1.00 90.06 83 THR A N 1
ATOM 674 C CA . THR A 1 83 ? -0.480 0.219 -21.253 1.00 90.06 83 THR A CA 1
ATOM 675 C C . THR A 1 83 ? -0.367 -1.058 -20.432 1.00 90.06 83 THR A C 1
ATOM 677 O O . THR A 1 83 ? -1.302 -1.858 -20.395 1.00 90.06 83 THR A O 1
ATOM 680 N N . LEU A 1 84 ? 0.744 -1.246 -19.721 1.00 91.25 84 LEU A N 1
ATOM 681 C CA . LEU A 1 84 ? 0.994 -2.454 -18.942 1.00 91.25 84 LEU A CA 1
ATOM 682 C C . LEU A 1 84 ? 0.345 -2.327 -17.570 1.00 91.25 84 LEU A C 1
ATOM 684 O O . LEU A 1 84 ? 0.945 -1.778 -16.649 1.00 91.25 84 LEU A O 1
ATOM 688 N N . LYS A 1 85 ? -0.893 -2.810 -17.444 1.00 94.19 85 LYS A N 1
ATOM 689 C CA . LYS A 1 85 ? -1.635 -2.789 -16.179 1.00 94.19 85 LYS A CA 1
ATOM 690 C C . LYS A 1 85 ? -1.097 -3.829 -15.193 1.00 94.19 85 LYS A C 1
ATOM 692 O O . LYS A 1 85 ? -0.801 -4.964 -15.578 1.00 94.19 85 LYS A O 1
ATOM 697 N N . PHE A 1 86 ? -1.017 -3.447 -13.925 1.00 93.56 86 PHE A N 1
ATOM 698 C CA . PHE A 1 86 ? -0.582 -4.324 -12.841 1.00 93.56 86 PHE A CA 1
ATOM 699 C C . PHE A 1 86 ? -1.341 -4.034 -11.541 1.00 93.56 86 PHE A C 1
ATOM 701 O O . PHE A 1 86 ? -1.911 -2.953 -11.352 1.00 93.56 86 PHE A O 1
ATOM 708 N N . SER A 1 87 ? -1.311 -5.010 -10.636 1.00 94.25 87 SER A N 1
ATOM 709 C CA . SER A 1 87 ? -1.612 -4.821 -9.213 1.00 94.25 87 SER A CA 1
ATOM 710 C C . SER A 1 87 ? -0.329 -4.982 -8.410 1.00 94.25 87 SER A C 1
ATOM 712 O O . SER A 1 87 ? 0.530 -5.764 -8.804 1.00 94.25 87 SER A O 1
ATOM 714 N N . MET A 1 88 ? -0.186 -4.246 -7.314 1.00 94.00 88 MET A N 1
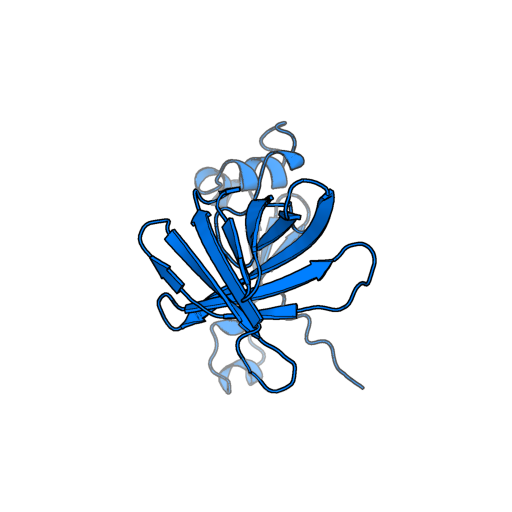ATOM 715 C CA . MET A 1 88 ? 1.012 -4.267 -6.481 1.00 94.00 88 MET A CA 1
ATOM 716 C C . MET A 1 88 ? 0.638 -4.168 -5.012 1.00 94.00 88 MET A C 1
ATOM 718 O O . MET A 1 88 ? -0.142 -3.299 -4.647 1.00 94.00 88 MET A O 1
ATOM 722 N N . VAL A 1 89 ? 1.206 -5.019 -4.169 1.00 93.88 89 VAL A N 1
ATOM 723 C CA . VAL A 1 89 ? 1.117 -4.879 -2.713 1.00 93.88 89 VAL A CA 1
ATOM 724 C C . VAL A 1 89 ? 2.448 -4.346 -2.218 1.00 93.88 89 VAL A C 1
ATOM 726 O O . VAL A 1 89 ? 3.487 -4.895 -2.576 1.00 93.88 89 VAL A O 1
ATOM 729 N N . ILE A 1 90 ? 2.410 -3.286 -1.416 1.00 93.69 90 ILE A N 1
ATOM 730 C CA . ILE A 1 90 ? 3.585 -2.701 -0.766 1.00 93.69 90 ILE A CA 1
ATOM 731 C C . ILE A 1 90 ? 3.451 -2.923 0.736 1.00 93.69 90 ILE A C 1
ATOM 733 O O . ILE A 1 90 ? 2.375 -2.700 1.288 1.00 93.69 90 ILE A O 1
ATOM 737 N N . ASN A 1 91 ? 4.527 -3.353 1.386 1.00 92.81 91 ASN A N 1
ATOM 738 C CA . ASN A 1 91 ? 4.603 -3.602 2.818 1.00 92.81 91 ASN A CA 1
ATOM 739 C C . ASN A 1 91 ? 5.882 -2.994 3.418 1.00 92.81 91 ASN A C 1
ATOM 741 O O . ASN A 1 91 ? 6.891 -2.847 2.727 1.00 92.81 91 ASN A O 1
ATOM 745 N N . ASN A 1 92 ? 5.836 -2.677 4.710 1.00 89.69 92 ASN A N 1
ATOM 746 C CA . ASN A 1 92 ? 7.004 -2.251 5.471 1.00 89.69 92 ASN A CA 1
ATOM 747 C C . ASN A 1 92 ? 7.905 -3.454 5.791 1.00 89.69 92 ASN A C 1
ATOM 749 O O . ASN A 1 92 ? 7.427 -4.520 6.185 1.00 89.69 92 ASN A O 1
ATOM 753 N N . GLY A 1 93 ? 9.212 -3.266 5.624 1.00 85.69 93 GLY A N 1
ATOM 754 C CA . GLY A 1 93 ? 10.265 -4.091 6.210 1.00 85.69 93 GLY A CA 1
ATOM 755 C C . GLY A 1 93 ? 10.776 -3.481 7.519 1.00 85.69 93 GLY A C 1
ATOM 756 O O . GLY A 1 93 ? 10.035 -2.800 8.229 1.00 85.69 93 GLY A O 1
ATOM 757 N N . TYR A 1 94 ? 12.046 -3.718 7.859 1.00 82.31 94 TYR A N 1
ATOM 758 C CA . TYR A 1 94 ? 12.652 -3.115 9.048 1.00 82.31 94 TYR A CA 1
ATOM 759 C C . TYR A 1 94 ? 13.114 -1.671 8.779 1.00 82.31 94 TYR A C 1
ATOM 761 O O . TYR A 1 94 ? 13.824 -1.387 7.813 1.00 82.31 94 TYR A O 1
ATOM 769 N N . GLY A 1 95 ? 12.745 -0.732 9.655 1.00 87.38 95 GLY A N 1
ATOM 770 C CA . GLY A 1 95 ? 13.097 0.682 9.499 1.00 87.38 95 GLY A CA 1
ATOM 771 C C . GLY A 1 95 ? 12.401 1.324 8.294 1.00 87.38 95 GLY A C 1
ATOM 772 O O . GLY A 1 95 ? 11.178 1.400 8.262 1.00 87.38 95 GLY A O 1
ATOM 773 N N . ASN A 1 96 ? 13.183 1.801 7.321 1.00 88.56 96 ASN A N 1
ATOM 774 C CA . ASN A 1 96 ? 12.668 2.399 6.079 1.00 88.56 96 ASN A CA 1
ATOM 775 C C . ASN A 1 96 ? 12.604 1.399 4.913 1.00 88.56 96 ASN A C 1
ATOM 777 O O . ASN A 1 96 ? 12.312 1.806 3.788 1.00 88.56 96 ASN A O 1
ATOM 781 N N . GLU A 1 97 ? 12.933 0.128 5.158 1.00 94.44 97 GLU A N 1
ATOM 782 C CA . GLU A 1 97 ? 12.862 -0.929 4.152 1.00 94.44 97 GLU A CA 1
ATOM 783 C C . GLU A 1 97 ? 11.419 -1.087 3.668 1.00 94.44 97 GLU A C 1
ATOM 785 O O . GLU A 1 97 ? 10.471 -1.091 4.455 1.00 94.44 97 GLU A O 1
ATOM 790 N N . ILE A 1 98 ? 11.261 -1.260 2.364 1.00 95.62 98 ILE A N 1
ATOM 791 C CA . ILE A 1 98 ? 9.997 -1.578 1.723 1.00 95.62 98 ILE A CA 1
ATOM 792 C C . ILE A 1 98 ? 10.152 -2.876 0.955 1.00 95.62 98 ILE A C 1
ATOM 794 O O . ILE A 1 98 ? 11.135 -3.088 0.247 1.00 95.62 98 ILE A O 1
ATOM 798 N N . ARG A 1 99 ? 9.127 -3.719 1.049 1.00 95.94 99 ARG A N 1
ATOM 799 C CA . ARG A 1 99 ? 8.959 -4.899 0.204 1.00 95.94 99 ARG A CA 1
ATOM 800 C C . ARG A 1 99 ? 7.718 -4.717 -0.639 1.00 95.94 99 ARG A C 1
ATOM 802 O O . ARG A 1 99 ? 6.689 -4.264 -0.139 1.00 95.94 99 ARG A O 1
ATOM 809 N N . ALA A 1 100 ? 7.794 -5.094 -1.903 1.00 95.31 100 ALA A N 1
ATOM 810 C CA . ALA A 1 100 ? 6.638 -5.078 -2.773 1.00 95.31 100 ALA A CA 1
ATOM 811 C C . ALA A 1 100 ? 6.573 -6.335 -3.630 1.00 95.31 100 ALA A C 1
ATOM 813 O O . ALA A 1 100 ? 7.581 -6.961 -3.943 1.00 95.31 100 ALA A O 1
ATOM 814 N N . VAL A 1 101 ? 5.359 -6.699 -4.020 1.00 94.56 101 VAL A N 1
ATOM 815 C CA . VAL A 1 101 ? 5.127 -7.699 -5.059 1.00 94.56 101 VAL A CA 1
ATOM 816 C C . VAL A 1 101 ? 4.141 -7.104 -6.037 1.00 94.56 101 VAL A C 1
ATOM 818 O O . VAL A 1 101 ? 3.044 -6.714 -5.631 1.00 94.56 101 VAL A O 1
ATOM 821 N N . TYR A 1 102 ? 4.509 -7.041 -7.315 1.00 92.81 102 TYR A N 1
ATOM 822 C CA . TYR A 1 102 ? 3.577 -6.645 -8.364 1.00 92.81 102 TYR A CA 1
ATOM 823 C C . TYR A 1 102 ? 3.322 -7.781 -9.347 1.00 92.81 102 TYR A C 1
ATOM 825 O O . TYR A 1 102 ? 4.203 -8.577 -9.647 1.00 92.81 102 TYR A O 1
ATOM 833 N N . ALA A 1 103 ? 2.096 -7.868 -9.847 1.00 92.25 103 ALA A N 1
ATOM 834 C CA . ALA A 1 103 ? 1.687 -8.850 -10.837 1.00 92.25 103 ALA A CA 1
ATOM 835 C C . ALA A 1 103 ? 1.011 -8.136 -12.006 1.00 92.25 103 ALA A C 1
ATOM 837 O O . ALA A 1 103 ? 0.052 -7.375 -11.828 1.00 92.25 103 ALA A O 1
ATOM 838 N N . TYR A 1 104 ? 1.498 -8.397 -13.219 1.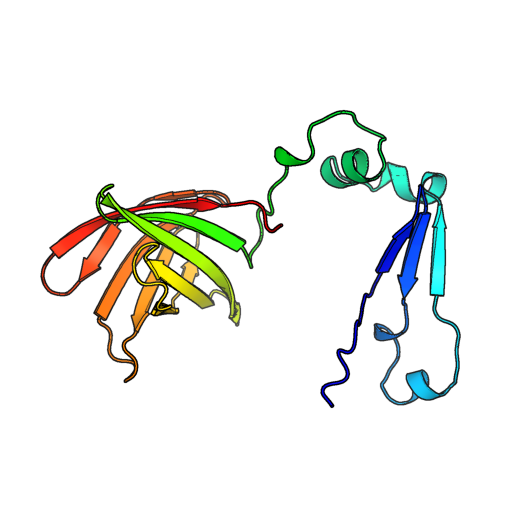00 86.31 104 TYR A N 1
ATOM 839 C CA . TYR A 1 104 ? 0.832 -7.942 -14.435 1.00 86.31 104 TYR A CA 1
ATOM 840 C C . TYR A 1 104 ? -0.533 -8.614 -14.557 1.00 86.31 104 TYR A C 1
ATOM 842 O O . TYR A 1 104 ? -0.631 -9.843 -14.495 1.00 86.31 104 TYR A O 1
ATOM 850 N N . SER A 1 105 ? -1.574 -7.826 -14.828 1.00 78.44 105 SER A N 1
ATOM 851 C CA . SER A 1 105 ? -2.957 -8.321 -14.853 1.00 78.44 105 SER A CA 1
ATOM 852 C C . SER A 1 105 ? -3.192 -9.440 -15.876 1.00 78.44 105 SER A C 1
ATOM 854 O O . SER A 1 105 ? -4.124 -10.217 -15.722 1.00 78.44 105 SER A O 1
ATOM 856 N N . ARG A 1 106 ? -2.355 -9.531 -16.920 1.00 73.69 106 ARG A N 1
ATOM 857 C CA . ARG A 1 106 ? -2.459 -10.554 -17.973 1.00 73.69 106 ARG A CA 1
ATOM 858 C C . ARG A 1 106 ? -1.832 -11.899 -17.596 1.00 73.69 106 ARG A C 1
ATOM 860 O O . ARG A 1 106 ? -2.283 -12.921 -18.097 1.00 73.69 106 ARG A O 1
ATOM 867 N N . TYR A 1 107 ? -0.774 -11.894 -16.784 1.00 75.62 107 TYR A N 1
ATOM 868 C CA . TYR A 1 107 ? 0.083 -13.070 -16.590 1.00 75.62 107 TYR A CA 1
ATOM 869 C C . TYR A 1 107 ? 0.029 -13.633 -15.169 1.00 75.62 107 TYR A C 1
ATOM 871 O O . TYR A 1 107 ? 0.417 -14.777 -14.968 1.00 75.62 107 TYR A O 1
ATOM 879 N N . GLY A 1 108 ? -0.417 -12.848 -14.182 1.00 75.12 108 GLY A N 1
ATOM 880 C CA . GLY A 1 108 ? -0.636 -13.306 -12.804 1.00 75.12 108 GLY A CA 1
ATOM 881 C C . GLY A 1 108 ? 0.622 -13.688 -12.014 1.00 75.12 108 GLY A C 1
ATOM 882 O O . GLY A 1 108 ? 0.532 -13.878 -10.806 1.00 75.12 108 GLY A O 1
ATOM 883 N N . LYS A 1 109 ? 1.798 -13.768 -12.649 1.00 83.81 109 LYS A N 1
ATOM 884 C CA . LYS A 1 109 ? 3.067 -14.027 -11.964 1.00 83.81 109 LYS A CA 1
ATOM 885 C C . LYS A 1 109 ? 3.488 -12.797 -11.160 1.00 83.81 109 LYS A C 1
ATOM 887 O O . LYS A 1 109 ? 3.634 -11.711 -11.724 1.00 83.81 109 LYS A O 1
ATOM 892 N N . GLY A 1 110 ? 3.667 -12.993 -9.856 1.00 89.44 110 GLY A N 1
ATOM 893 C CA . GLY A 1 110 ? 4.196 -11.983 -8.949 1.00 89.44 110 GLY A CA 1
ATOM 894 C C . GLY A 1 110 ? 5.691 -11.777 -9.165 1.00 89.44 110 GLY A C 1
ATOM 895 O O . GLY A 1 110 ? 6.441 -12.736 -9.336 1.00 89.44 110 GLY A O 1
ATOM 896 N N . ILE A 1 111 ? 6.102 -10.520 -9.156 1.00 91.94 111 ILE A N 1
ATOM 897 C CA . ILE A 1 111 ? 7.482 -10.080 -9.280 1.00 91.94 111 ILE A CA 1
ATOM 898 C C . ILE A 1 111 ? 7.843 -9.391 -7.973 1.00 91.94 111 ILE A C 1
ATOM 900 O O . ILE A 1 111 ? 7.184 -8.428 -7.569 1.00 91.94 111 ILE A O 1
ATOM 904 N N . TYR A 1 112 ? 8.854 -9.932 -7.300 1.00 95.12 112 TYR A N 1
ATOM 905 C CA . TYR A 1 112 ? 9.325 -9.427 -6.020 1.00 95.12 112 TYR A CA 1
ATOM 906 C C . TYR A 1 112 ? 10.166 -8.165 -6.202 1.00 95.12 112 TYR A C 1
ATOM 908 O O . TYR A 1 112 ? 10.944 -8.043 -7.152 1.00 95.12 112 TYR A O 1
ATOM 916 N N . MET A 1 113 ? 10.007 -7.236 -5.265 1.00 95.62 113 MET A N 1
ATOM 917 C CA . MET A 1 113 ? 10.790 -6.019 -5.185 1.00 95.62 113 MET A CA 1
ATOM 918 C C . MET A 1 113 ? 11.147 -5.677 -3.743 1.00 95.62 113 MET A C 1
ATOM 920 O O . MET A 1 113 ? 10.377 -5.930 -2.813 1.00 95.62 113 MET A O 1
ATOM 924 N N . GLU A 1 114 ? 12.279 -5.006 -3.583 1.00 96.81 114 GLU A N 1
ATOM 925 C CA . GLU A 1 114 ? 12.756 -4.479 -2.306 1.00 96.81 114 GLU A CA 1
ATOM 926 C C . GLU A 1 114 ? 13.381 -3.096 -2.489 1.00 96.81 114 GLU A C 1
ATOM 928 O O . GLU A 1 114 ? 13.848 -2.760 -3.577 1.00 96.81 114 GLU A O 1
ATOM 933 N N . GLY A 1 115 ? 13.391 -2.285 -1.438 1.00 96.50 115 GLY A N 1
ATOM 934 C CA . GLY A 1 115 ? 14.056 -0.988 -1.453 1.00 96.50 115 GLY A CA 1
ATOM 935 C C . GLY A 1 115 ? 13.697 -0.143 -0.241 1.00 96.50 115 GLY A C 1
ATOM 936 O O . GLY A 1 115 ? 13.567 -0.675 0.859 1.00 96.50 115 GLY A O 1
ATOM 937 N N . ASP A 1 116 ? 13.546 1.166 -0.428 1.00 96.75 116 ASP A N 1
ATOM 938 C CA . ASP A 1 116 ? 13.338 2.120 0.659 1.00 96.75 116 ASP A CA 1
ATOM 939 C C . ASP A 1 116 ? 12.253 3.159 0.365 1.00 96.75 116 ASP A C 1
ATOM 941 O O . ASP A 1 116 ? 12.026 3.568 -0.778 1.00 96.75 116 ASP A O 1
ATOM 945 N N . LEU A 1 117 ? 11.597 3.617 1.433 1.00 93.88 117 LEU A N 1
ATOM 946 C CA . LEU A 1 117 ? 10.748 4.804 1.424 1.00 93.88 117 LEU A CA 1
ATOM 947 C C . LEU A 1 117 ? 11.329 5.851 2.374 1.00 93.88 117 LEU A C 1
ATOM 949 O O . LEU A 1 117 ? 11.282 5.707 3.594 1.00 93.88 117 LEU A O 1
ATOM 953 N N . SER A 1 118 ? 11.835 6.950 1.818 1.00 93.00 118 SER A N 1
ATOM 954 C CA . SER A 1 118 ? 12.390 8.059 2.597 1.00 93.00 118 SER A CA 1
ATOM 955 C C . SER A 1 118 ? 11.869 9.403 2.094 1.00 93.00 118 SER A C 1
ATOM 957 O O . SER A 1 118 ? 11.932 9.711 0.909 1.00 93.00 118 SER A O 1
ATOM 959 N N . LYS A 1 119 ? 11.321 10.234 2.996 1.00 89.50 119 LYS A N 1
ATOM 960 C CA . LYS A 1 119 ? 10.809 11.586 2.676 1.00 89.50 119 LYS A CA 1
ATOM 961 C C . LYS A 1 119 ? 9.922 11.621 1.412 1.00 89.50 119 LYS A C 1
ATOM 963 O O . LYS A 1 119 ? 10.135 12.452 0.536 1.00 89.50 119 LYS A O 1
ATOM 968 N N . GLN A 1 120 ? 8.943 10.712 1.323 1.00 93.12 120 GLN A N 1
ATOM 969 C CA . GLN A 1 120 ? 8.033 10.545 0.170 1.00 93.12 120 GLN A CA 1
ATOM 970 C C . GLN A 1 120 ? 8.691 10.046 -1.124 1.00 93.12 120 GLN A C 1
ATOM 972 O O . GLN A 1 120 ? 8.030 10.003 -2.155 1.00 93.12 120 GLN A O 1
ATOM 977 N N . LYS A 1 121 ? 9.965 9.662 -1.113 1.00 96.38 121 LYS A N 1
ATOM 978 C CA . LYS A 1 121 ? 10.627 9.034 -2.253 1.00 96.38 121 LYS A CA 1
ATOM 979 C C . LYS A 1 121 ? 10.650 7.527 -2.036 1.00 96.38 121 LYS A C 1
ATOM 981 O O . LYS A 1 121 ? 11.281 7.056 -1.095 1.00 96.38 121 LYS A O 1
ATOM 986 N N . LEU A 1 122 ? 9.953 6.801 -2.900 1.00 96.19 122 LEU A N 1
ATOM 987 C CA . LEU A 1 122 ? 9.990 5.350 -2.983 1.00 96.19 122 LEU A CA 1
ATOM 988 C C . LEU A 1 122 ? 11.030 4.937 -4.024 1.00 96.19 122 LEU A C 1
ATOM 990 O O . LEU A 1 122 ? 10.972 5.377 -5.177 1.00 96.19 122 LEU A O 1
ATOM 994 N N . GLN A 1 123 ? 11.947 4.073 -3.616 1.00 97.81 123 GLN A N 1
ATOM 995 C CA . GLN A 1 123 ? 12.890 3.394 -4.491 1.00 97.81 123 GLN A CA 1
ATOM 996 C C . GLN A 1 123 ? 12.684 1.896 -4.323 1.00 97.81 123 GLN A C 1
ATOM 998 O O . GLN A 1 123 ? 12.700 1.404 -3.201 1.00 97.81 123 GLN A O 1
ATOM 1003 N N . LEU A 1 124 ? 12.455 1.182 -5.420 1.00 97.44 124 LEU A N 1
ATOM 1004 C CA . LEU A 1 124 ? 12.329 -0.273 -5.416 1.00 97.44 124 LEU A CA 1
ATOM 1005 C C . LEU A 1 124 ? 13.182 -0.868 -6.521 1.00 97.44 124 LEU A C 1
ATOM 1007 O O . LEU A 1 124 ? 13.240 -0.323 -7.621 1.00 97.44 124 LEU A O 1
ATOM 1011 N N . THR A 1 125 ? 13.751 -2.026 -6.248 1.00 97.69 125 THR A N 1
ATOM 1012 C CA . THR A 1 125 ? 14.507 -2.833 -7.194 1.00 97.69 125 THR A CA 1
ATOM 1013 C C . THR A 1 125 ? 13.739 -4.113 -7.472 1.00 97.69 125 THR A C 1
ATOM 1015 O O . THR A 1 125 ? 13.378 -4.843 -6.555 1.00 97.69 125 THR A O 1
ATOM 1018 N N . GLU A 1 126 ? 13.475 -4.372 -8.746 1.00 95.56 126 GLU A N 1
ATOM 1019 C CA . GLU A 1 126 ? 12.882 -5.603 -9.253 1.00 95.56 126 GLU A CA 1
ATOM 1020 C C . GLU A 1 126 ? 13.907 -6.734 -9.204 1.00 95.56 126 GLU A C 1
ATOM 1022 O O . GLU A 1 126 ? 15.007 -6.583 -9.740 1.00 95.56 126 GLU A O 1
ATOM 1027 N N . LYS A 1 127 ? 13.539 -7.866 -8.600 1.00 94.56 127 LYS A N 1
ATOM 1028 C CA . LYS A 1 127 ? 14.414 -9.034 -8.466 1.00 94.56 127 LYS A CA 1
ATOM 1029 C C . LYS A 1 127 ? 13.968 -10.178 -9.371 1.00 94.56 127 LYS A C 1
ATOM 1031 O O . LYS A 1 127 ? 12.777 -10.484 -9.465 1.00 94.56 127 LYS A O 1
ATOM 1036 N N . SER A 1 128 ? 14.933 -10.834 -10.012 1.00 90.88 128 SER A N 1
ATOM 1037 C CA . SER A 1 128 ? 14.722 -12.129 -10.666 1.00 90.88 128 SER A CA 1
ATOM 1038 C C . SER A 1 128 ? 14.532 -13.245 -9.626 1.00 90.88 128 SER A C 1
ATOM 1040 O O . SER A 1 128 ? 14.735 -13.045 -8.430 1.00 90.88 128 SER A O 1
ATOM 1042 N N . GLU A 1 129 ? 14.192 -14.456 -10.074 1.00 86.94 129 GLU A N 1
ATOM 1043 C CA . GLU A 1 129 ? 14.166 -15.644 -9.198 1.00 86.94 129 GLU A CA 1
ATOM 1044 C C . GLU A 1 129 ? 15.546 -15.973 -8.603 1.00 86.94 129 GLU A C 1
ATOM 1046 O O . GLU A 1 129 ? 15.631 -16.569 -7.534 1.00 86.94 129 GLU A O 1
ATOM 1051 N N . ALA A 1 130 ? 16.619 -15.554 -9.280 1.00 91.88 130 ALA A N 1
ATOM 1052 C CA . ALA A 1 130 ? 17.998 -15.679 -8.819 1.00 91.88 130 ALA A CA 1
ATOM 1053 C C . ALA A 1 130 ? 18.476 -14.461 -8.001 1.00 91.88 130 ALA A C 1
ATOM 1055 O O . ALA A 1 130 ? 19.650 -14.393 -7.654 1.00 91.88 130 ALA A O 1
ATOM 1056 N N . TYR A 1 131 ? 17.578 -13.520 -7.675 1.00 88.12 131 TYR A N 1
ATOM 1057 C CA . TYR A 1 131 ? 17.861 -12.270 -6.954 1.00 88.12 131 TYR A CA 1
ATOM 1058 C C . TYR A 1 131 ? 18.746 -11.255 -7.691 1.00 88.12 131 TYR A C 1
ATOM 1060 O O . TYR A 1 131 ? 19.203 -10.279 -7.091 1.00 88.12 131 TYR A O 1
ATOM 1068 N N . ASP A 1 132 ? 18.911 -11.416 -9.001 1.00 93.31 132 ASP A N 1
ATOM 1069 C CA . ASP A 1 132 ? 19.538 -10.399 -9.840 1.00 93.31 132 ASP A CA 1
ATOM 1070 C C . ASP A 1 132 ? 18.603 -9.202 -10.032 1.00 93.31 132 ASP A C 1
ATOM 1072 O O . ASP A 1 132 ? 17.390 -9.362 -10.205 1.00 93.31 132 ASP A O 1
ATOM 1076 N N . ASP A 1 133 ? 19.176 -8.004 -10.092 1.00 95.56 133 ASP A N 1
ATOM 1077 C CA . ASP A 1 133 ? 18.442 -6.780 -10.402 1.00 95.56 133 ASP A CA 1
ATOM 1078 C C . ASP A 1 133 ? 17.969 -6.778 -11.865 1.00 95.56 133 ASP A C 1
ATOM 1080 O O . ASP A 1 133 ? 18.761 -6.950 -12.793 1.00 95.56 133 ASP A O 1
ATOM 1084 N N . GLN A 1 134 ? 16.672 -6.555 -12.087 1.00 93.81 134 GLN A N 1
ATOM 1085 C CA . GLN A 1 134 ? 16.060 -6.530 -13.428 1.00 93.81 134 GLN A CA 1
ATOM 1086 C C . GLN A 1 134 ? 15.475 -5.168 -13.809 1.00 93.81 134 GLN A C 1
ATOM 1088 O O . GLN A 1 134 ? 15.279 -4.867 -14.991 1.00 93.81 134 GLN A O 1
ATOM 1093 N N . GLY A 1 135 ? 15.209 -4.323 -12.820 1.00 94.81 135 GLY A N 1
ATOM 1094 C CA . GLY A 1 135 ? 14.605 -3.020 -13.024 1.00 94.81 135 GLY A CA 1
ATOM 1095 C C . GLY A 1 135 ? 14.473 -2.245 -11.725 1.00 94.81 135 GLY A C 1
ATOM 1096 O O . GLY A 1 135 ? 14.687 -2.776 -10.642 1.00 94.81 135 GLY A O 1
ATOM 1097 N N . TYR A 1 136 ? 14.119 -0.975 -11.846 1.00 97.38 136 TYR A N 1
ATOM 1098 C CA . TYR A 1 136 ? 14.079 -0.031 -10.743 1.00 97.38 136 TYR A CA 1
ATOM 1099 C C . TYR A 1 136 ? 12.840 0.846 -10.863 1.00 97.38 136 TYR A C 1
ATOM 1101 O O . TYR A 1 136 ? 12.574 1.402 -11.930 1.00 97.38 136 TYR A O 1
ATOM 1109 N N . ILE A 1 137 ? 12.106 1.016 -9.769 1.00 97.50 137 ILE A N 1
ATOM 1110 C CA . ILE A 1 137 ? 11.060 2.028 -9.638 1.00 97.50 137 ILE A CA 1
ATOM 1111 C C . ILE A 1 137 ? 11.611 3.175 -8.806 1.00 97.50 137 ILE A C 1
ATOM 1113 O O . ILE A 1 137 ? 12.117 2.971 -7.707 1.00 97.50 137 ILE A O 1
ATOM 1117 N N . ASN A 1 138 ? 11.465 4.390 -9.323 1.00 97.94 138 ASN A N 1
ATOM 1118 C CA . ASN A 1 138 ? 11.704 5.623 -8.588 1.00 97.94 138 ASN A CA 1
ATOM 1119 C C . ASN A 1 138 ? 10.419 6.442 -8.636 1.00 97.94 138 ASN A C 1
ATOM 1121 O O . ASN A 1 138 ? 10.038 6.915 -9.706 1.00 97.94 138 ASN A O 1
ATOM 1125 N N . ALA A 1 139 ? 9.741 6.598 -7.503 1.00 97.62 139 ALA A N 1
ATOM 1126 C CA . ALA A 1 139 ? 8.439 7.252 -7.448 1.00 97.62 139 ALA A CA 1
ATOM 1127 C C . ALA A 1 139 ? 8.301 8.181 -6.244 1.00 97.62 139 ALA A C 1
ATOM 1129 O O . ALA A 1 139 ? 8.924 7.986 -5.201 1.00 97.62 139 ALA A O 1
ATOM 1130 N N . LYS A 1 140 ? 7.443 9.190 -6.381 1.00 97.31 140 LYS A N 1
ATOM 1131 C CA . LYS A 1 140 ? 6.949 9.974 -5.252 1.00 97.31 140 LYS A CA 1
ATOM 1132 C C . LYS A 1 140 ? 5.725 9.281 -4.659 1.00 97.31 140 LYS A C 1
ATOM 1134 O O . LYS A 1 140 ? 4.818 8.941 -5.410 1.00 97.31 140 LYS A O 1
ATOM 1139 N N . PHE A 1 141 ? 5.690 9.125 -3.338 1.00 93.62 141 PHE A N 1
ATOM 1140 C CA . PHE A 1 141 ? 4.574 8.570 -2.579 1.00 93.62 141 PHE A CA 1
ATOM 1141 C C . PHE A 1 141 ? 3.923 9.630 -1.691 1.00 93.62 141 PHE A C 1
ATOM 1143 O O . PHE A 1 141 ? 4.556 10.140 -0.767 1.00 93.62 141 PHE A O 1
ATOM 1150 N N . ASP A 1 142 ? 2.652 9.940 -1.942 1.00 90.38 142 ASP A N 1
ATOM 1151 C CA . ASP A 1 142 ? 1.881 10.900 -1.133 1.00 90.38 142 ASP A CA 1
ATOM 1152 C C . ASP A 1 142 ? 0.982 10.248 -0.064 1.00 90.38 142 ASP A C 1
ATOM 1154 O O . ASP A 1 142 ? 0.207 10.938 0.594 1.00 90.38 142 ASP A O 1
ATOM 1158 N N . GLY A 1 143 ? 1.088 8.927 0.117 1.00 85.56 143 GLY A N 1
ATOM 1159 C CA . GLY A 1 143 ? 0.215 8.125 0.983 1.00 85.56 143 GLY A CA 1
ATOM 1160 C C . GLY A 1 143 ? -0.868 7.361 0.217 1.00 85.56 143 GLY A C 1
ATOM 1161 O O . GLY A 1 143 ? -1.332 6.326 0.686 1.00 85.56 143 GLY A O 1
ATOM 1162 N N . SER A 1 144 ? -1.221 7.810 -0.990 1.00 89.56 144 SER A N 1
ATOM 1163 C CA . SER A 1 144 ? -2.286 7.215 -1.810 1.00 89.56 144 SER A CA 1
ATOM 1164 C C . SER A 1 144 ? -1.864 6.938 -3.250 1.00 89.56 144 SER A C 1
ATOM 1166 O O . SER A 1 144 ? -2.360 6.010 -3.882 1.00 89.56 144 SER A O 1
ATOM 1168 N N . THR A 1 145 ? -0.931 7.720 -3.778 1.00 92.94 145 THR A N 1
ATOM 1169 C CA . THR A 1 145 ? -0.507 7.665 -5.170 1.00 92.94 145 THR A CA 1
ATOM 1170 C C . THR A 1 145 ? 0.997 7.502 -5.234 1.00 92.94 145 THR A C 1
ATOM 1172 O O . THR A 1 145 ? 1.740 8.123 -4.473 1.00 92.94 145 THR A O 1
ATOM 1175 N N . LEU A 1 146 ? 1.432 6.667 -6.172 1.00 95.06 146 LEU A N 1
ATOM 1176 C CA . LEU A 1 146 ? 2.811 6.589 -6.614 1.00 95.06 146 LEU A CA 1
ATOM 1177 C C . LEU A 1 146 ? 2.892 7.094 -8.046 1.00 95.06 146 LEU A C 1
ATOM 1179 O O . LEU A 1 146 ? 2.190 6.578 -8.917 1.00 95.06 146 LEU A O 1
ATOM 1183 N N . ASP A 1 147 ? 3.745 8.086 -8.276 1.00 97.56 147 ASP A N 1
ATOM 1184 C CA . ASP A 1 147 ? 3.996 8.667 -9.597 1.00 97.56 147 ASP A CA 1
ATOM 1185 C C . ASP A 1 147 ? 5.509 8.800 -9.817 1.00 97.56 147 ASP A C 1
ATOM 1187 O O . ASP A 1 147 ? 6.227 9.314 -8.952 1.00 97.56 147 ASP A O 1
ATOM 1191 N N . GLY A 1 148 ? 6.009 8.276 -10.934 1.00 97.75 148 GLY A N 1
ATOM 1192 C CA . GLY A 1 148 ? 7.433 8.270 -11.236 1.00 97.75 148 GLY A CA 1
ATOM 1193 C C . GLY A 1 148 ? 7.798 7.430 -12.451 1.00 97.75 148 GLY A C 1
ATOM 1194 O O . GLY A 1 148 ? 7.099 7.434 -13.468 1.00 97.75 148 GLY A O 1
ATOM 1195 N N . THR A 1 149 ? 8.917 6.715 -12.361 1.00 98.12 149 THR A N 1
ATOM 1196 C CA . THR A 1 149 ? 9.457 5.926 -13.470 1.00 98.12 149 THR A CA 1
ATOM 1197 C C . THR A 1 149 ? 9.740 4.487 -13.080 1.00 98.12 149 THR A C 1
ATOM 1199 O O . THR A 1 149 ? 10.127 4.193 -11.952 1.00 98.12 149 THR A O 1
ATOM 1202 N N . TRP A 1 150 ? 9.582 3.603 -14.061 1.00 97.31 150 TRP A N 1
ATOM 1203 C CA . TRP A 1 150 ? 10.157 2.265 -14.071 1.00 97.31 150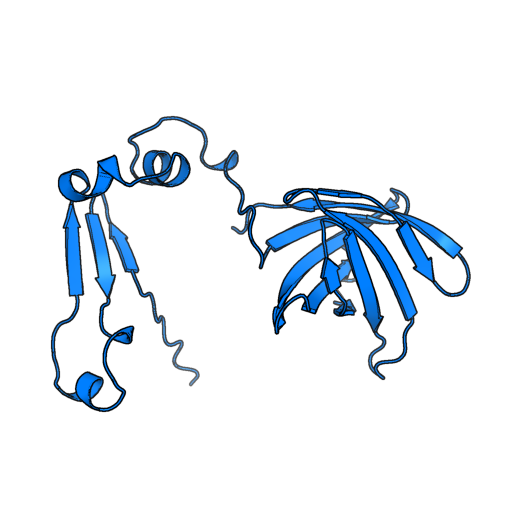 TRP A CA 1
ATOM 1204 C C . TRP A 1 150 ? 11.284 2.245 -15.104 1.00 97.31 150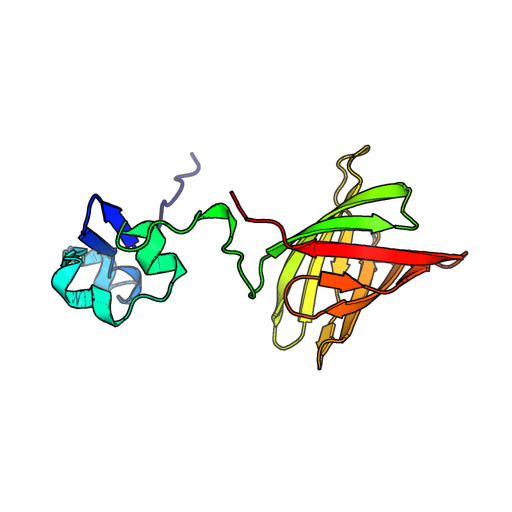 TRP A C 1
ATOM 1206 O O . TRP A 1 150 ? 11.095 2.695 -16.237 1.00 97.31 150 TRP A O 1
ATOM 1216 N N . THR A 1 151 ? 12.444 1.727 -14.727 1.00 97.06 151 THR A N 1
ATOM 1217 C CA . THR A 1 151 ? 13.644 1.690 -15.565 1.00 97.06 151 THR A CA 1
ATOM 1218 C C . THR A 1 151 ? 14.218 0.287 -15.568 1.00 97.06 151 THR A C 1
ATOM 1220 O O . THR A 1 151 ? 14.360 -0.311 -14.511 1.00 97.06 151 THR A O 1
ATOM 1223 N N . ASN A 1 152 ? 14.609 -0.223 -16.731 1.00 93.88 152 ASN A N 1
ATOM 1224 C CA . ASN A 1 152 ? 15.459 -1.408 -16.836 1.00 93.88 152 ASN A CA 1
ATOM 1225 C C . ASN A 1 152 ? 16.710 -1.096 -17.670 1.00 93.88 152 ASN A C 1
ATOM 1227 O O . ASN A 1 152 ? 16.917 0.045 -18.080 1.00 93.88 152 ASN A O 1
ATOM 1231 N N . ALA A 1 153 ? 17.520 -2.112 -17.972 1.00 90.38 153 ALA A N 1
ATOM 1232 C CA . ALA A 1 153 ? 18.753 -1.952 -18.748 1.00 90.38 153 ALA A CA 1
ATOM 1233 C C . ALA A 1 153 ? 18.567 -1.323 -20.148 1.00 90.38 153 ALA A C 1
ATOM 1235 O O . ALA A 1 153 ? 19.531 -0.847 -20.738 1.00 90.38 153 ALA A O 1
ATOM 1236 N N . VAL A 1 154 ? 17.349 -1.336 -20.701 1.00 93.25 154 VAL A N 1
ATOM 1237 C CA . VAL A 1 154 ? 17.076 -0.953 -22.096 1.00 93.25 154 VAL A CA 1
ATOM 1238 C C . VAL A 1 154 ? 16.264 0.336 -22.197 1.00 93.25 154 VAL A C 1
ATOM 1240 O O . VAL A 1 154 ? 16.393 1.070 -23.175 1.00 93.25 154 VAL A O 1
ATOM 1243 N N . LYS A 1 155 ? 15.373 0.607 -21.240 1.00 94.88 155 LYS A N 1
ATOM 1244 C CA . LYS A 1 155 ? 14.414 1.711 -21.345 1.00 94.88 155 LYS A CA 1
ATOM 1245 C C . LYS A 1 155 ? 13.934 2.211 -19.990 1.00 94.88 155 LYS A C 1
ATOM 1247 O O . LYS A 1 155 ? 13.820 1.453 -19.030 1.00 94.88 155 LYS A O 1
ATOM 1252 N N . THR A 1 156 ? 13.520 3.472 -19.997 1.00 97.31 156 THR A N 1
ATOM 1253 C CA . THR A 1 156 ? 12.782 4.129 -18.916 1.00 97.31 156 THR A CA 1
ATOM 1254 C C . THR A 1 156 ? 11.357 4.398 -19.381 1.00 97.31 156 THR A C 1
ATOM 1256 O O . THR A 1 156 ? 11.139 4.839 -20.510 1.00 97.31 156 THR A O 1
ATOM 1259 N N . LYS A 1 157 ? 10.378 4.120 -18.524 1.00 96.94 157 LYS A N 1
ATOM 1260 C CA . LYS A 1 157 ? 8.945 4.292 -18.779 1.00 96.94 157 LYS A CA 1
ATOM 1261 C C . LYS A 1 157 ? 8.283 5.003 -17.608 1.00 96.94 157 LYS A C 1
ATOM 1263 O O . LYS A 1 157 ? 8.767 4.943 -16.480 1.00 96.94 157 LYS A O 1
ATOM 1268 N N . THR A 1 158 ? 7.150 5.645 -17.874 1.00 97.50 158 THR A N 1
ATOM 1269 C CA . THR A 1 158 ? 6.316 6.212 -16.812 1.00 97.50 158 THR A CA 1
ATOM 1270 C C . THR A 1 158 ? 5.722 5.101 -15.956 1.00 97.50 158 THR A C 1
ATOM 1272 O O . THR A 1 158 ? 5.392 4.019 -16.447 1.00 97.50 158 THR A O 1
ATOM 1275 N N . PHE A 1 159 ? 5.590 5.370 -14.667 1.00 97.12 159 PHE A N 1
ATOM 1276 C CA . PHE A 1 159 ? 5.030 4.467 -13.680 1.00 97.12 159 PHE A CA 1
ATOM 1277 C C . PHE A 1 159 ? 4.024 5.241 -12.842 1.00 97.12 159 PHE A C 1
ATOM 1279 O O . PHE A 1 159 ? 4.352 6.282 -12.274 1.00 97.12 159 PHE A O 1
ATOM 1286 N N . ARG A 1 160 ? 2.798 4.727 -12.756 1.00 97.12 160 ARG A N 1
ATOM 1287 C CA . ARG A 1 160 ? 1.780 5.317 -11.892 1.00 97.12 160 ARG A CA 1
ATOM 1288 C C . ARG A 1 160 ? 0.865 4.260 -11.312 1.00 97.12 160 ARG A C 1
ATOM 1290 O O . ARG A 1 160 ? 0.332 3.439 -12.061 1.00 97.12 160 ARG A O 1
ATOM 1297 N N . CYS A 1 161 ? 0.622 4.314 -10.007 1.00 94.81 161 CYS A N 1
ATOM 1298 C CA . CYS A 1 161 ? -0.400 3.500 -9.357 1.00 94.81 161 CYS A CA 1
ATOM 1299 C C . CYS A 1 161 ? -1.090 4.230 -8.205 1.00 94.81 161 CYS A C 1
ATOM 1301 O O . CYS A 1 161 ? -0.546 5.164 -7.623 1.00 94.81 161 CYS A O 1
ATOM 1303 N N . ILE A 1 162 ? -2.305 3.783 -7.894 1.00 93.88 162 ILE A N 1
ATOM 1304 C CA . ILE A 1 162 ? -3.188 4.380 -6.894 1.00 93.88 162 ILE A CA 1
ATOM 1305 C C . ILE A 1 162 ? -3.599 3.293 -5.905 1.00 93.88 162 ILE A C 1
ATOM 1307 O O . ILE A 1 162 ? -3.959 2.178 -6.307 1.00 93.88 162 ILE A O 1
ATOM 1311 N N . ALA A 1 163 ? -3.536 3.633 -4.624 1.00 91.62 163 ALA A N 1
ATOM 1312 C CA . ALA A 1 163 ? -3.967 2.815 -3.511 1.00 91.62 163 ALA A CA 1
ATOM 1313 C C . ALA A 1 163 ? -5.410 2.349 -3.730 1.00 91.62 163 ALA A C 1
ATOM 1315 O O . ALA A 1 163 ? -6.273 3.091 -4.197 1.00 91.62 163 ALA A O 1
ATOM 1316 N N . GLN A 1 164 ? -5.653 1.083 -3.439 1.00 87.44 164 GLN A N 1
ATOM 1317 C CA . GLN A 1 164 ? -6.950 0.442 -3.526 1.00 87.44 164 GLN A CA 1
ATOM 1318 C C . GLN A 1 164 ? -7.427 0.127 -2.120 1.00 87.44 164 GLN A C 1
ATOM 1320 O O . GLN A 1 164 ? -6.637 -0.101 -1.208 1.00 87.44 164 GLN A O 1
ATOM 1325 N N . ARG A 1 165 ? -8.738 0.057 -1.943 1.00 74.38 165 ARG A N 1
ATOM 1326 C CA . ARG A 1 165 ? -9.296 -0.501 -0.721 1.00 74.38 165 ARG A CA 1
ATOM 1327 C C . ARG A 1 165 ? -8.954 -1.997 -0.647 1.00 74.38 165 ARG A C 1
ATOM 1329 O O . ARG A 1 165 ? -9.172 -2.718 -1.622 1.00 74.38 165 ARG A O 1
ATOM 1336 N N . ALA A 1 166 ? -8.405 -2.438 0.484 1.00 57.16 166 ALA A N 1
ATOM 1337 C CA . ALA A 1 166 ? -8.376 -3.854 0.832 1.00 57.16 166 ALA A CA 1
ATOM 1338 C C . ALA A 1 166 ? -9.820 -4.284 1.137 1.00 57.16 166 ALA A C 1
ATOM 1340 O O . ALA A 1 166 ? -10.516 -3.593 1.887 1.00 57.16 166 ALA A O 1
ATOM 1341 N N . TRP A 1 167 ? -10.284 -5.326 0.450 1.00 44.59 167 TRP A N 1
ATOM 1342 C CA . TRP A 1 167 ? -11.632 -5.880 0.591 1.00 44.59 167 TRP A CA 1
ATOM 1343 C C . TRP A 1 167 ? -11.695 -6.804 1.795 1.00 44.59 167 TRP A C 1
ATOM 1345 O O . TRP A 1 167 ? -10.714 -7.563 1.969 1.00 44.59 167 TRP A O 1
#

Foldseek 3Di:
DPPPPPPDQWDDDQQKIWGQCLVVDDPVVNVVPDRRIDMDGNVVCVVVDDPLRCVVNVVDPDDNQVDAFLDPQFKKWWDWQRPFTKIKTWHDDPDFKIKMWIDGPVPRDTWIWIDGDDPQWDKIFTADPVGDTAWIFTFGHPSFKTWGWIDGPPDITTIIIGTHHDD